Protein AF-A0AB35W4F9-F1 (afdb_monomer_lite)

Structure (mmCIF, N/CA/C/O backbone):
data_AF-A0AB35W4F9-F1
#
_entry.id   AF-A0AB35W4F9-F1
#
loop_
_atom_site.group_PDB
_atom_site.id
_atom_site.type_symbol
_atom_site.label_atom_id
_atom_site.label_alt_id
_atom_site.label_comp_id
_atom_site.label_asym_id
_atom_site.label_entity_id
_atom_site.label_seq_id
_atom_site.pdbx_PDB_ins_code
_atom_site.Cartn_x
_atom_site.Cartn_y
_atom_site.Cartn_z
_atom_site.occupancy
_atom_site.B_iso_or_equiv
_atom_site.auth_seq_id
_atom_site.auth_comp_id
_atom_site.auth_asym_id
_atom_site.auth_atom_id
_atom_site.pdbx_PDB_model_num
ATOM 1 N N . MET A 1 1 ? -4.584 10.702 5.490 1.00 84.44 1 MET A N 1
ATOM 2 C CA . MET A 1 1 ? -4.622 9.951 4.214 1.00 84.44 1 MET A CA 1
ATOM 3 C C . MET A 1 1 ? -5.531 10.688 3.238 1.00 84.44 1 MET A C 1
ATOM 5 O O . MET A 1 1 ? -6.587 11.131 3.671 1.00 84.44 1 MET A O 1
ATOM 9 N N . ASN A 1 2 ? -5.151 10.865 1.970 1.00 90.69 2 ASN A N 1
ATOM 10 C CA . ASN A 1 2 ? -6.027 11.503 0.972 1.00 90.69 2 ASN A CA 1
ATOM 11 C C . ASN A 1 2 ? -6.802 10.457 0.139 1.00 90.69 2 ASN A C 1
ATOM 13 O O . ASN A 1 2 ? -6.475 9.271 0.159 1.00 90.69 2 ASN A O 1
ATOM 17 N N . ASN A 1 3 ? -7.814 10.899 -0.617 1.00 92.44 3 ASN A N 1
ATOM 18 C CA . ASN A 1 3 ? -8.667 10.005 -1.415 1.00 92.44 3 ASN A CA 1
ATOM 19 C C . ASN A 1 3 ? -7.894 9.205 -2.473 1.00 92.44 3 ASN A C 1
ATOM 21 O O . ASN A 1 3 ? -8.232 8.053 -2.727 1.00 92.44 3 ASN A O 1
ATOM 25 N N . LYS A 1 4 ? -6.847 9.787 -3.071 1.00 94.31 4 LYS A N 1
ATOM 26 C CA . LYS A 1 4 ? -6.023 9.100 -4.074 1.00 94.31 4 LYS A CA 1
ATOM 27 C C . LYS A 1 4 ? -5.272 7.920 -3.451 1.00 94.31 4 LYS A C 1
ATOM 29 O O . LYS A 1 4 ? -5.313 6.823 -3.990 1.00 94.31 4 LYS A O 1
ATOM 34 N N . MET A 1 5 ? -4.659 8.125 -2.287 1.00 95.56 5 MET A N 1
ATOM 35 C CA . MET A 1 5 ? -3.968 7.069 -1.541 1.00 95.56 5 MET A CA 1
ATOM 36 C C . MET A 1 5 ? -4.928 5.948 -1.130 1.00 95.56 5 MET A C 1
ATOM 38 O O . MET A 1 5 ? -4.600 4.776 -1.278 1.00 95.56 5 MET A O 1
ATOM 42 N N . LEU A 1 6 ? -6.138 6.292 -0.673 1.00 95.94 6 LEU A N 1
ATOM 43 C CA . LEU A 1 6 ? -7.163 5.300 -0.326 1.00 95.94 6 LEU A CA 1
ATOM 44 C C . LEU A 1 6 ? -7.592 4.451 -1.532 1.00 95.94 6 LEU A C 1
ATOM 46 O O . LEU A 1 6 ? -7.819 3.252 -1.377 1.00 95.94 6 LEU A O 1
ATOM 50 N N . LEU A 1 7 ? -7.685 5.048 -2.725 1.00 96.81 7 LEU A N 1
ATOM 51 C CA . LEU A 1 7 ? -7.983 4.316 -3.959 1.00 96.81 7 LEU A CA 1
ATOM 52 C C . LEU A 1 7 ? -6.863 3.338 -4.320 1.00 96.81 7 LEU A C 1
ATOM 54 O O . LEU A 1 7 ? -7.150 2.169 -4.559 1.00 96.81 7 LEU A O 1
ATOM 58 N N . VAL A 1 8 ? -5.603 3.776 -4.269 1.00 97.25 8 VAL A N 1
ATOM 59 C CA . VAL A 1 8 ? -4.449 2.901 -4.539 1.00 97.25 8 VAL A CA 1
ATOM 60 C C . VAL A 1 8 ? -4.408 1.730 -3.556 1.00 97.25 8 VAL A C 1
ATOM 62 O O . VAL A 1 8 ? -4.287 0.579 -3.966 1.00 97.25 8 VAL A O 1
ATOM 65 N N . ILE A 1 9 ? -4.588 1.990 -2.257 1.00 97.00 9 ILE A N 1
ATOM 66 C CA . ILE A 1 9 ? -4.647 0.927 -1.243 1.00 97.00 9 ILE A CA 1
ATOM 67 C C . ILE A 1 9 ? -5.792 -0.042 -1.549 1.00 97.00 9 ILE A C 1
ATOM 69 O O . ILE A 1 9 ? -5.604 -1.254 -1.485 1.00 97.00 9 ILE A O 1
ATOM 73 N N . ARG A 1 10 ? -6.971 0.459 -1.931 1.00 97.44 10 ARG A N 1
ATOM 74 C CA . ARG A 1 10 ? -8.101 -0.396 -2.311 1.00 97.44 10 ARG A CA 1
ATOM 75 C C . ARG A 1 10 ? -7.751 -1.319 -3.477 1.00 97.44 10 ARG A C 1
ATOM 77 O O . ARG A 1 10 ? -8.070 -2.500 -3.394 1.00 97.44 10 ARG A O 1
ATOM 84 N N . GLU A 1 11 ? -7.110 -0.815 -4.525 1.00 97.25 11 GLU A N 1
ATOM 85 C CA . GLU A 1 11 ? -6.698 -1.608 -5.694 1.00 97.25 11 GLU A CA 1
ATOM 86 C C . GLU A 1 11 ? -5.681 -2.700 -5.317 1.00 97.25 11 GLU A C 1
ATOM 88 O O . GLU A 1 11 ? -5.800 -3.854 -5.746 1.00 97.25 11 GLU A O 1
ATOM 93 N N . ILE A 1 12 ? -4.728 -2.379 -4.439 1.00 97.31 12 ILE A N 1
ATOM 94 C CA . ILE A 1 12 ? -3.767 -3.353 -3.898 1.00 97.31 12 ILE A CA 1
ATOM 95 C C . ILE A 1 12 ? -4.502 -4.445 -3.118 1.00 97.31 12 ILE A C 1
ATOM 97 O O . ILE A 1 12 ? -4.279 -5.632 -3.345 1.00 97.31 12 ILE A O 1
ATOM 101 N N . LEU A 1 13 ? -5.433 -4.074 -2.239 1.00 96.81 13 LEU A N 1
ATOM 102 C CA . LEU A 1 13 ? -6.211 -5.048 -1.472 1.00 96.81 13 LEU A CA 1
ATOM 103 C C . LEU A 1 13 ? -7.109 -5.900 -2.375 1.00 96.81 13 LEU A C 1
ATOM 105 O O . LEU A 1 13 ? -7.204 -7.104 -2.171 1.00 96.81 13 LEU A O 1
ATOM 109 N N . GLN A 1 14 ? -7.714 -5.327 -3.415 1.00 96.50 14 GLN A N 1
ATOM 110 C CA . GLN A 1 14 ? -8.503 -6.092 -4.387 1.00 96.50 14 GLN A CA 1
ATOM 111 C C . GLN A 1 14 ? -7.669 -7.141 -5.124 1.00 96.50 14 GLN A C 1
ATOM 113 O O . GLN A 1 14 ? -8.172 -8.231 -5.385 1.00 96.50 14 GLN A O 1
ATOM 118 N N . SER A 1 15 ? -6.418 -6.820 -5.451 1.00 94.75 15 SER A N 1
ATOM 119 C CA . SER A 1 15 ? -5.535 -7.720 -6.196 1.00 94.75 15 SER A CA 1
ATOM 120 C C . SER A 1 15 ? -4.809 -8.741 -5.317 1.00 94.75 15 SER A C 1
ATOM 122 O O . SER A 1 15 ? -4.584 -9.862 -5.768 1.00 94.75 15 SER A O 1
ATOM 124 N N . ARG A 1 16 ? -4.455 -8.387 -4.074 1.00 93.00 16 ARG A N 1
ATOM 125 C CA . ARG A 1 16 ? -3.598 -9.216 -3.204 1.00 93.00 16 ARG A CA 1
ATOM 126 C C . ARG A 1 16 ? -4.298 -9.831 -2.001 1.00 93.00 16 ARG A C 1
ATOM 128 O O . ARG A 1 16 ? -3.900 -10.903 -1.562 1.00 93.00 16 ARG A O 1
ATOM 135 N N . SER A 1 17 ? -5.305 -9.169 -1.436 1.00 90.88 17 SER A N 1
ATOM 136 C CA . SER A 1 17 ? -5.972 -9.634 -0.214 1.00 90.88 17 SER A CA 1
ATOM 137 C C . SER A 1 17 ? -7.389 -9.075 -0.108 1.00 90.88 17 SER A C 1
ATOM 139 O O . SER A 1 17 ? -7.673 -8.135 0.639 1.00 90.88 17 SER A O 1
ATOM 141 N N . SER A 1 18 ? -8.317 -9.671 -0.861 1.00 89.19 18 SER A N 1
ATOM 142 C CA . SER A 1 18 ? -9.715 -9.225 -0.899 1.00 89.19 18 SER A CA 1
ATOM 143 C C . SER A 1 18 ? -10.402 -9.301 0.469 1.00 89.19 18 SER A C 1
ATOM 145 O O . SER A 1 18 ? -11.310 -8.520 0.746 1.00 89.19 18 SER A O 1
ATOM 147 N N . ASN A 1 19 ? -9.944 -10.196 1.350 1.00 90.44 19 ASN A N 1
ATOM 148 C CA . ASN A 1 19 ? -10.433 -10.315 2.728 1.00 90.44 19 ASN A CA 1
ATOM 149 C C . ASN A 1 19 ? -10.128 -9.058 3.564 1.00 90.44 19 ASN A C 1
ATOM 151 O O . ASN A 1 19 ? -10.884 -8.705 4.470 1.00 90.44 19 ASN A O 1
ATOM 155 N N . ASN A 1 20 ? -9.070 -8.328 3.207 1.00 93.12 20 ASN A N 1
ATOM 156 C CA . ASN A 1 20 ? -8.638 -7.118 3.896 1.00 93.12 20 ASN A CA 1
ATOM 157 C C . ASN A 1 20 ? -9.314 -5.847 3.355 1.00 93.12 20 ASN A C 1
ATOM 159 O O . ASN A 1 20 ? -9.045 -4.763 3.856 1.00 93.12 20 ASN A O 1
ATOM 163 N N . LEU A 1 21 ? -10.241 -5.938 2.391 1.00 94.50 21 LEU A N 1
ATOM 164 C CA . LEU A 1 21 ? -10.939 -4.774 1.815 1.00 94.50 21 LEU A CA 1
ATOM 165 C C . LEU A 1 21 ? -11.620 -3.863 2.849 1.00 94.50 21 LEU A C 1
ATOM 167 O O . LEU A 1 21 ? -11.742 -2.658 2.623 1.00 94.50 21 LEU A O 1
ATOM 171 N N . HIS A 1 22 ? -12.053 -4.423 3.980 1.00 94.50 22 HIS A N 1
ATOM 172 C CA . HIS A 1 22 ? -12.641 -3.663 5.081 1.00 94.50 22 HIS A CA 1
ATOM 173 C C . HIS A 1 22 ? -11.671 -2.613 5.660 1.00 94.50 22 HIS A C 1
ATOM 175 O O . HIS A 1 22 ? -12.119 -1.554 6.101 1.00 94.50 22 HIS A O 1
ATOM 181 N N . LEU A 1 23 ? -10.354 -2.841 5.564 1.00 95.50 23 LEU A N 1
ATOM 182 C CA . LEU A 1 23 ? -9.319 -1.929 6.051 1.00 95.50 23 LEU A CA 1
ATOM 183 C C . LEU A 1 23 ? -9.325 -0.577 5.336 1.00 95.50 23 LEU A C 1
ATOM 185 O O . LEU A 1 23 ? -8.927 0.414 5.935 1.00 95.50 23 LEU A O 1
ATOM 189 N N . VAL A 1 24 ? -9.836 -0.483 4.102 1.00 95.81 24 VAL A N 1
ATOM 190 C CA . VAL A 1 24 ? -9.993 0.815 3.415 1.00 95.81 24 VAL A CA 1
ATOM 191 C C . VAL A 1 24 ? -10.939 1.725 4.195 1.00 95.81 24 VAL A C 1
ATOM 193 O O . VAL A 1 24 ? -10.669 2.915 4.361 1.00 95.81 24 VAL A O 1
ATOM 196 N N . LYS A 1 25 ? -12.042 1.157 4.699 1.00 94.62 25 LYS A N 1
ATOM 197 C CA . LYS A 1 25 ? -13.011 1.894 5.509 1.00 94.62 25 LYS A CA 1
ATOM 198 C C . LYS A 1 25 ? -12.393 2.275 6.852 1.00 94.62 25 LYS A C 1
ATOM 200 O O . LYS A 1 25 ? -12.422 3.454 7.197 1.00 94.62 25 LYS A O 1
ATOM 205 N N . CYS A 1 26 ? -11.760 1.323 7.540 1.00 95.38 26 CYS A N 1
ATOM 206 C CA . CYS A 1 26 ? -11.090 1.585 8.815 1.00 95.38 26 CYS A CA 1
ATOM 207 C C . CYS A 1 26 ? -10.033 2.696 8.690 1.00 95.38 26 CYS A C 1
ATOM 209 O O . CYS A 1 26 ? -9.962 3.596 9.525 1.00 95.38 26 CYS A O 1
ATOM 211 N N . LEU A 1 27 ? -9.268 2.696 7.595 1.00 94.06 27 LEU A N 1
ATOM 212 C CA . LEU A 1 27 ? -8.248 3.702 7.316 1.00 94.06 27 LEU A CA 1
ATOM 213 C C . LEU A 1 27 ? -8.852 5.088 7.059 1.00 94.06 27 LEU A C 1
ATOM 215 O O . LEU A 1 27 ? -8.294 6.094 7.491 1.00 94.06 27 LEU A O 1
ATOM 219 N N . SER A 1 28 ? -9.998 5.150 6.373 1.00 94.00 28 SER A N 1
ATOM 220 C CA . SER A 1 28 ? -10.717 6.408 6.128 1.00 94.00 28 SER A CA 1
ATOM 221 C C . SER A 1 28 ? -11.345 7.001 7.393 1.00 94.00 28 SER A C 1
ATOM 223 O O . SER A 1 28 ? -11.440 8.219 7.516 1.00 94.00 28 SER A O 1
ATOM 225 N N . GLU A 1 29 ? -11.736 6.146 8.339 1.00 93.94 29 GLU A N 1
ATOM 226 C CA . GLU A 1 29 ? -12.357 6.530 9.612 1.00 93.94 29 GLU A CA 1
ATOM 227 C C . GLU A 1 29 ? -11.324 6.746 10.731 1.00 93.94 29 GLU A C 1
ATOM 229 O O . GLU A 1 29 ? -11.680 7.218 11.808 1.00 93.94 29 GLU A O 1
ATOM 234 N N . GLY A 1 30 ? -10.049 6.413 10.493 1.00 91.81 30 GLY A N 1
ATOM 235 C CA . GLY A 1 30 ? -8.993 6.473 11.506 1.00 91.81 30 GLY A CA 1
ATOM 236 C C . GLY A 1 30 ? -9.145 5.426 12.615 1.00 91.81 30 GLY A C 1
ATOM 237 O O . GLY A 1 30 ? -8.628 5.621 13.710 1.00 91.81 30 GLY A O 1
ATOM 238 N N . SER A 1 31 ? -9.863 4.332 12.351 1.00 95.19 31 SER A N 1
ATOM 239 C CA . SER A 1 31 ? -10.178 3.275 13.322 1.00 95.19 31 SER A CA 1
ATOM 240 C C . SER A 1 31 ? -9.268 2.046 13.221 1.00 95.19 31 SER A C 1
ATOM 242 O O . SER A 1 31 ? -9.451 1.093 13.977 1.00 95.19 31 SER A O 1
ATOM 244 N N . CYS A 1 32 ? -8.280 2.064 12.319 1.00 95.69 32 CYS A N 1
ATOM 245 C CA . CYS A 1 32 ? -7.273 1.010 12.219 1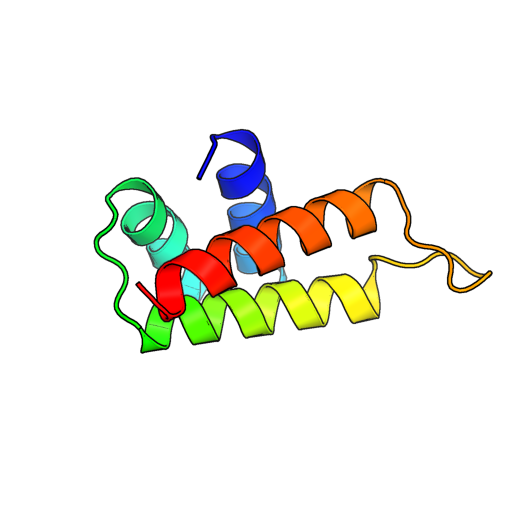.00 95.69 32 CYS A CA 1
ATOM 246 C C . CYS A 1 32 ? -6.457 0.882 13.513 1.00 95.69 32 CYS A C 1
ATOM 248 O O . CYS A 1 32 ? -5.971 1.857 14.089 1.00 95.69 32 CYS A O 1
ATOM 250 N N . THR A 1 33 ? -6.250 -0.357 13.928 1.00 95.44 33 THR A N 1
ATOM 251 C CA . THR A 1 33 ? -5.299 -0.758 14.956 1.00 95.44 33 THR A CA 1
ATOM 252 C C . THR A 1 33 ? -3.871 -0.744 14.414 1.00 95.44 33 THR A C 1
ATOM 254 O O . THR A 1 33 ? -3.629 -0.802 13.207 1.00 95.44 33 THR A O 1
ATOM 257 N N . LYS A 1 34 ? -2.885 -0.748 15.319 1.00 94.81 34 LYS A N 1
ATOM 258 C CA . LYS A 1 34 ? -1.463 -0.828 14.953 1.00 94.81 34 LYS A CA 1
ATOM 259 C C . LYS A 1 34 ? -1.137 -2.037 14.066 1.00 94.81 34 LYS A C 1
ATOM 261 O O . LYS A 1 34 ? -0.381 -1.898 13.109 1.00 94.81 34 LYS A O 1
ATOM 266 N N . ASN A 1 35 ? -1.719 -3.200 14.361 1.00 95.50 35 ASN A N 1
ATOM 267 C CA . ASN A 1 35 ? -1.493 -4.418 13.578 1.00 95.50 35 ASN A CA 1
ATOM 268 C C . ASN A 1 35 ? -2.077 -4.294 12.165 1.00 95.50 35 ASN A C 1
ATOM 270 O O . ASN A 1 35 ? -1.452 -4.728 11.206 1.00 95.50 35 ASN A O 1
ATOM 274 N N . GLU A 1 36 ? -3.240 -3.659 12.021 1.00 96.12 36 GLU A N 1
ATOM 275 C CA . GLU A 1 36 ? -3.846 -3.414 10.709 1.00 96.12 36 GLU A CA 1
ATOM 276 C C . GLU A 1 36 ? -3.034 -2.410 9.885 1.00 96.12 36 GLU A C 1
ATOM 278 O O . GLU A 1 36 ? -2.865 -2.600 8.683 1.00 96.12 36 GLU A O 1
ATOM 283 N N . TYR A 1 37 ? -2.466 -1.377 10.516 1.00 96.12 37 TYR A N 1
ATOM 284 C CA . TYR A 1 37 ? -1.533 -0.483 9.829 1.00 96.12 37 TYR A CA 1
ATOM 285 C C . TYR A 1 37 ? -0.270 -1.212 9.357 1.00 96.12 37 TYR A C 1
ATOM 287 O O . TYR A 1 37 ? 0.184 -0.978 8.239 1.00 96.12 37 TYR A O 1
ATOM 295 N N . GLN A 1 38 ? 0.288 -2.106 10.179 1.00 95.56 38 GLN A N 1
ATOM 296 C CA . GLN A 1 38 ? 1.441 -2.926 9.795 1.00 95.56 38 GLN A CA 1
ATOM 297 C C . GLN A 1 38 ? 1.106 -3.879 8.644 1.00 95.56 38 GLN A C 1
ATOM 299 O O . GLN A 1 38 ? 1.896 -4.008 7.713 1.00 95.56 38 GLN A O 1
ATOM 304 N N . GLU A 1 39 ? -0.075 -4.496 8.665 1.00 95.56 39 GLU A N 1
ATOM 305 C CA . GLU A 1 39 ? -0.559 -5.345 7.575 1.00 95.56 39 GLU A CA 1
ATOM 306 C C . GLU A 1 39 ? -0.690 -4.556 6.263 1.00 95.56 39 GLU A C 1
ATOM 308 O O . GLU A 1 39 ? -0.185 -4.983 5.225 1.00 95.56 39 GLU A O 1
ATOM 313 N N . LEU A 1 40 ? -1.296 -3.363 6.305 1.00 96.50 40 LEU A N 1
ATOM 314 C CA . LEU A 1 40 ? -1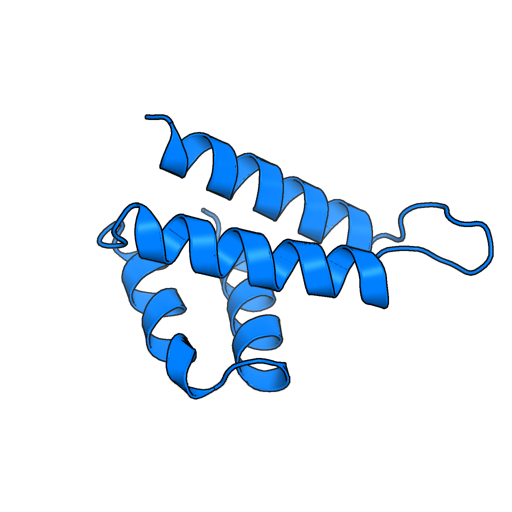.369 -2.468 5.146 1.00 96.50 40 LEU A CA 1
ATOM 315 C C . LEU A 1 40 ? 0.025 -2.090 4.637 1.00 96.50 40 LEU A C 1
ATOM 317 O O . LEU A 1 40 ? 0.266 -2.133 3.432 1.00 96.50 40 LEU A O 1
ATOM 321 N N . MET A 1 41 ? 0.948 -1.753 5.540 1.00 96.50 41 MET A N 1
ATOM 322 C CA . MET A 1 41 ? 2.322 -1.396 5.186 1.00 96.50 41 MET A CA 1
ATOM 323 C C . MET A 1 41 ? 3.036 -2.553 4.483 1.00 96.50 41 MET A C 1
ATOM 325 O O . MET A 1 41 ? 3.666 -2.335 3.452 1.00 96.50 41 MET A O 1
ATOM 329 N N . ASN A 1 42 ? 2.885 -3.782 4.982 1.00 96.44 42 ASN A N 1
ATOM 330 C CA . ASN A 1 42 ? 3.462 -4.971 4.357 1.00 96.44 42 ASN A CA 1
ATOM 331 C C . ASN A 1 42 ? 2.908 -5.194 2.945 1.00 96.44 42 ASN A C 1
ATOM 333 O O . ASN A 1 42 ? 3.672 -5.439 2.015 1.00 96.44 42 ASN A O 1
ATOM 337 N N . LEU A 1 43 ? 1.591 -5.069 2.758 1.00 97.25 43 LEU A N 1
ATOM 338 C CA . LEU A 1 43 ? 0.956 -5.259 1.450 1.00 97.25 43 LEU A CA 1
ATOM 339 C C . LEU A 1 43 ? 1.400 -4.205 0.429 1.00 97.25 43 LEU A C 1
ATOM 341 O O . LEU A 1 43 ? 1.654 -4.543 -0.728 1.00 97.25 43 LEU A O 1
ATOM 345 N N . VAL A 1 44 ? 1.530 -2.945 0.851 1.00 97.69 44 VAL A N 1
ATOM 346 C CA . VAL A 1 44 ? 2.027 -1.858 -0.008 1.00 97.69 44 VAL A CA 1
ATOM 347 C C . VAL A 1 44 ? 3.516 -2.040 -0.318 1.00 97.69 44 VAL A C 1
ATOM 349 O O . VAL A 1 44 ? 3.918 -1.842 -1.461 1.00 97.69 44 VAL A O 1
ATOM 352 N N . ALA A 1 45 ? 4.329 -2.468 0.651 1.00 97.44 45 ALA A N 1
ATOM 353 C CA . ALA A 1 45 ? 5.752 -2.739 0.439 1.00 97.44 45 ALA A CA 1
ATOM 354 C C . ALA A 1 45 ? 5.982 -3.878 -0.566 1.00 97.44 45 ALA A C 1
ATOM 356 O O . ALA A 1 45 ? 6.846 -3.769 -1.431 1.00 97.44 45 ALA A O 1
ATOM 357 N N . ILE A 1 46 ? 5.177 -4.942 -0.504 1.00 97.69 46 ILE A N 1
ATOM 358 C CA . ILE A 1 46 ? 5.226 -6.025 -1.495 1.00 97.69 46 ILE A CA 1
ATOM 359 C C . ILE A 1 46 ? 4.853 -5.497 -2.890 1.00 97.69 46 ILE A C 1
ATOM 361 O O . ILE A 1 46 ? 5.537 -5.807 -3.861 1.00 97.69 46 ILE A O 1
ATOM 365 N N . GLU A 1 47 ? 3.805 -4.674 -3.011 1.00 97.81 47 GLU A N 1
ATOM 366 C CA . GLU A 1 47 ? 3.442 -4.057 -4.298 1.00 97.81 47 GLU A CA 1
ATOM 367 C C . GLU A 1 47 ? 4.569 -3.175 -4.855 1.00 97.81 47 GLU A C 1
ATOM 369 O O . GLU A 1 47 ? 4.840 -3.224 -6.055 1.00 97.81 47 GLU A O 1
ATOM 374 N N . LEU A 1 48 ? 5.246 -2.411 -3.994 1.00 97.88 48 LEU A N 1
ATOM 375 C CA . LEU A 1 48 ? 6.389 -1.577 -4.370 1.00 97.88 48 LEU A CA 1
ATOM 376 C C . LEU A 1 48 ? 7.535 -2.428 -4.917 1.00 97.88 48 LEU A C 1
ATOM 378 O O . LEU A 1 48 ? 8.046 -2.125 -5.992 1.00 97.88 48 LEU A O 1
ATOM 382 N N . CYS A 1 49 ? 7.893 -3.517 -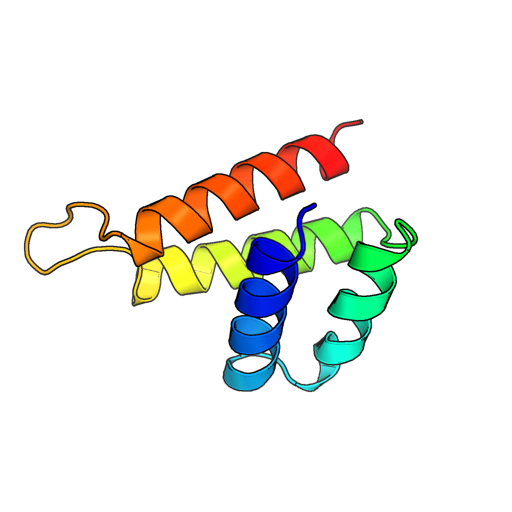4.236 1.00 96.75 49 CYS A N 1
ATOM 383 C CA . CYS A 1 49 ? 8.920 -4.440 -4.718 1.00 96.75 49 CYS A CA 1
ATOM 384 C C . CYS A 1 49 ? 8.555 -5.070 -6.069 1.00 96.75 49 CYS A C 1
ATOM 386 O O . CYS A 1 49 ? 9.416 -5.200 -6.933 1.00 96.75 49 CYS A O 1
ATOM 388 N N . ASP A 1 50 ? 7.290 -5.448 -6.257 1.00 96.56 50 ASP A N 1
ATOM 389 C CA . ASP A 1 50 ? 6.858 -6.182 -7.448 1.00 96.56 50 ASP A CA 1
ATOM 390 C C . ASP A 1 50 ? 6.640 -5.282 -8.675 1.00 96.56 50 ASP A C 1
ATOM 392 O O . ASP A 1 50 ? 6.810 -5.738 -9.805 1.00 96.56 50 ASP A O 1
ATOM 396 N N . LYS A 1 51 ? 6.176 -4.040 -8.478 1.00 96.81 51 LYS A N 1
ATOM 397 C CA . LYS A 1 51 ?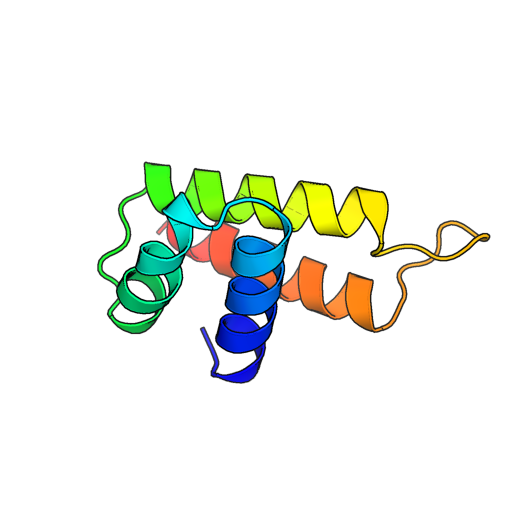 5.684 -3.175 -9.572 1.00 96.81 51 LYS A CA 1
ATOM 398 C C . LYS A 1 51 ? 6.104 -1.713 -9.476 1.00 96.81 51 LYS A C 1
ATOM 400 O O . LYS A 1 51 ? 5.726 -0.910 -10.328 1.00 96.81 51 LYS A O 1
ATOM 405 N N . GLY A 1 52 ? 6.807 -1.331 -8.418 1.00 97.31 52 GLY A N 1
ATOM 406 C CA . GLY A 1 52 ? 7.165 0.060 -8.182 1.00 97.31 52 GLY A CA 1
ATOM 407 C C . GLY A 1 52 ? 8.396 0.519 -8.955 1.00 97.31 52 GLY A C 1
ATOM 408 O O . GLY A 1 52 ? 8.529 1.720 -9.180 1.00 97.31 52 GLY A O 1
ATOM 409 N N . PHE A 1 53 ? 9.233 -0.405 -9.423 1.00 97.50 53 PHE A N 1
ATOM 410 C CA . PHE A 1 53 ? 10.484 -0.109 -10.121 1.00 97.50 53 PHE A CA 1
ATOM 411 C C . PHE A 1 53 ? 10.420 -0.515 -11.594 1.00 97.50 53 PHE A C 1
ATOM 413 O O . PHE A 1 53 ? 9.720 -1.463 -11.952 1.00 97.50 53 PHE A O 1
ATOM 420 N N . ASP A 1 54 ? 11.126 0.222 -12.446 1.00 95.25 54 ASP A N 1
ATOM 421 C CA . ASP A 1 54 ? 11.310 -0.142 -13.850 1.00 95.25 54 ASP A CA 1
ATOM 422 C C . ASP A 1 54 ? 12.500 -1.100 -14.052 1.00 95.25 54 ASP A C 1
ATOM 424 O O . ASP A 1 54 ? 13.180 -1.501 -13.104 1.00 95.25 54 ASP A O 1
ATOM 428 N N . ASP A 1 55 ? 12.777 -1.456 -15.309 1.00 94.88 55 ASP A N 1
ATOM 429 C CA . ASP A 1 55 ? 13.872 -2.365 -15.678 1.00 94.88 55 ASP A CA 1
ATOM 430 C C . ASP A 1 55 ? 15.270 -1.828 -15.304 1.00 94.88 55 ASP A C 1
ATOM 432 O O . ASP A 1 55 ? 16.251 -2.574 -15.320 1.00 94.88 55 ASP A O 1
ATOM 436 N N . THR A 1 56 ? 15.381 -0.540 -14.961 1.00 96.12 56 THR A N 1
ATOM 437 C CA . THR A 1 56 ? 16.617 0.102 -14.494 1.00 96.12 56 THR A CA 1
ATOM 438 C C . THR A 1 56 ? 16.716 0.181 -12.972 1.00 96.12 56 THR A C 1
ATOM 440 O O . THR A 1 56 ? 17.703 0.696 -12.456 1.00 96.12 56 THR A O 1
ATOM 443 N N . SER A 1 57 ? 15.753 -0.406 -12.249 1.00 92.19 57 SER A N 1
ATOM 444 C CA . SER A 1 57 ? 15.614 -0.309 -10.787 1.00 92.19 57 SER A CA 1
ATOM 445 C C . SER A 1 57 ? 15.325 1.108 -10.282 1.00 92.19 57 SER A C 1
ATOM 447 O O . SER A 1 57 ? 15.472 1.375 -9.090 1.00 92.19 57 SER A O 1
ATOM 449 N N . GLU A 1 58 ? 14.877 2.004 -11.161 1.00 96.12 58 GLU A N 1
ATOM 450 C CA . GLU A 1 58 ? 14.436 3.343 -10.781 1.00 96.12 58 GLU A CA 1
ATOM 451 C C . GLU A 1 58 ? 12.943 3.322 -10.414 1.00 96.12 58 GLU A C 1
ATOM 453 O O . GLU A 1 58 ? 12.157 2.576 -11.013 1.00 96.12 58 GLU A O 1
ATOM 458 N N . PRO A 1 59 ? 12.510 4.118 -9.419 1.00 95.56 59 PRO A N 1
ATOM 459 C CA . PRO A 1 59 ? 11.113 4.175 -9.027 1.00 95.56 59 PRO A CA 1
ATOM 460 C C . PRO A 1 59 ? 10.265 4.805 -10.137 1.00 95.56 59 PRO A C 1
ATOM 462 O O . PRO A 1 59 ? 10.464 5.944 -10.565 1.00 95.56 59 PRO A O 1
ATOM 465 N N . THR A 1 60 ? 9.244 4.073 -10.570 1.00 98.06 60 THR A N 1
ATOM 466 C CA . THR A 1 60 ? 8.230 4.574 -11.502 1.00 98.06 60 THR A CA 1
ATOM 467 C C . THR A 1 60 ? 7.343 5.623 -10.831 1.00 98.06 60 THR A C 1
ATOM 469 O O . THR A 1 60 ? 7.298 5.756 -9.607 1.00 98.06 60 THR A O 1
ATOM 472 N N . SER A 1 61 ? 6.517 6.327 -11.614 1.00 96.81 61 SER A N 1
ATOM 473 C CA . SER A 1 61 ? 5.483 7.201 -11.039 1.00 96.81 61 SER A CA 1
ATOM 474 C C . SER A 1 61 ? 4.522 6.460 -10.102 1.00 96.81 61 SER A C 1
ATOM 476 O O . SER A 1 61 ? 4.003 7.071 -9.174 1.00 96.81 61 SER A O 1
ATOM 478 N N . TYR A 1 62 ?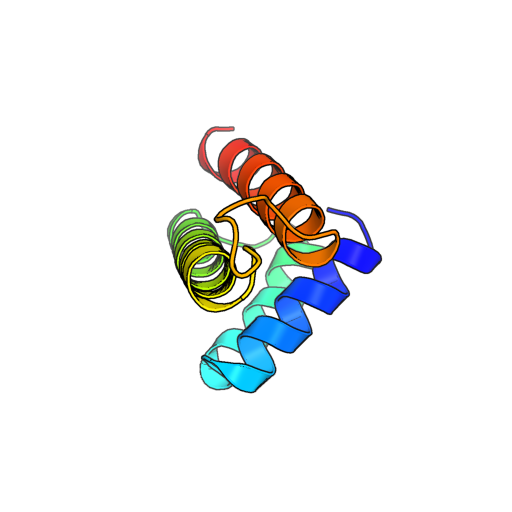 4.286 5.163 -10.328 1.00 97.19 62 TYR A N 1
ATOM 479 C CA . TYR A 1 62 ? 3.506 4.339 -9.408 1.00 97.19 62 TYR A CA 1
ATOM 480 C C . TYR A 1 62 ? 4.301 4.026 -8.136 1.00 97.19 62 TYR A C 1
ATOM 482 O O . TYR A 1 62 ? 3.783 4.234 -7.042 1.00 97.19 62 TYR A O 1
ATOM 490 N N . GLY A 1 63 ? 5.575 3.643 -8.267 1.00 98.00 63 GLY A N 1
ATOM 491 C CA . GLY A 1 63 ? 6.487 3.417 -7.140 1.00 98.00 63 GLY A CA 1
ATOM 492 C C . GLY A 1 63 ? 6.577 4.612 -6.192 1.00 98.00 63 GLY A C 1
ATOM 493 O O . GLY A 1 63 ? 6.368 4.455 -4.993 1.00 98.00 63 GLY A O 1
ATOM 494 N N . LEU A 1 64 ? 6.738 5.824 -6.730 1.00 97.69 64 LEU A N 1
ATOM 495 C CA . LEU A 1 64 ? 6.755 7.060 -5.935 1.00 97.69 64 LEU A CA 1
ATOM 496 C C . LEU A 1 64 ? 5.446 7.305 -5.167 1.00 97.69 64 LEU A C 1
ATOM 498 O O . LEU A 1 64 ? 5.442 7.937 -4.113 1.00 97.69 64 LEU A O 1
ATOM 502 N N . GLU A 1 65 ? 4.304 6.855 -5.689 1.00 97.56 65 GLU A N 1
ATOM 503 C CA . GLU A 1 65 ? 3.033 6.952 -4.965 1.00 97.56 65 GLU A CA 1
ATOM 504 C C . GLU A 1 65 ? 2.935 5.901 -3.854 1.00 97.56 65 GLU A C 1
ATOM 506 O O . GLU A 1 65 ? 2.408 6.209 -2.785 1.00 97.56 65 GLU A O 1
ATOM 511 N N . LEU A 1 66 ? 3.478 4.700 -4.067 1.00 98.00 66 LEU A N 1
ATOM 512 C CA . LEU A 1 66 ? 3.558 3.658 -3.041 1.00 98.00 66 LEU A CA 1
ATOM 513 C C . LEU A 1 66 ? 4.487 4.067 -1.894 1.00 98.00 66 LEU A C 1
ATOM 515 O O . LEU A 1 66 ? 4.110 3.903 -0.736 1.00 98.00 66 LEU A O 1
ATOM 519 N N . GLU A 1 67 ? 5.636 4.678 -2.185 1.00 97.38 67 GLU A N 1
ATOM 520 C CA . GLU A 1 67 ? 6.545 5.220 -1.164 1.00 97.38 67 GLU A CA 1
ATOM 521 C C . GLU A 1 67 ? 5.847 6.258 -0.278 1.00 97.38 67 GLU A C 1
ATOM 523 O O . GLU A 1 67 ? 5.858 6.141 0.946 1.00 97.38 67 GLU A O 1
ATOM 528 N N . LYS A 1 68 ? 5.121 7.212 -0.878 1.00 97.19 68 LYS A N 1
ATOM 529 C CA . LYS A 1 68 ? 4.333 8.199 -0.115 1.00 97.19 68 LYS A CA 1
ATOM 530 C C . LYS A 1 68 ? 3.286 7.545 0.785 1.00 97.19 68 LYS A C 1
ATOM 532 O O . LYS A 1 68 ? 2.983 8.063 1.861 1.00 97.19 68 LYS A O 1
ATOM 537 N N . ILE A 1 69 ? 2.682 6.443 0.338 1.00 97.75 69 ILE A N 1
ATOM 538 C CA . ILE A 1 69 ? 1.722 5.685 1.147 1.00 97.75 69 ILE A CA 1
ATOM 539 C C . ILE A 1 69 ? 2.439 5.006 2.317 1.00 97.75 69 ILE A C 1
ATOM 541 O O . ILE A 1 69 ? 1.940 5.077 3.440 1.00 97.75 69 ILE A O 1
ATOM 545 N N . ILE A 1 70 ? 3.602 4.395 2.081 1.00 97.31 70 ILE A N 1
ATOM 546 C CA . ILE A 1 70 ? 4.422 3.772 3.128 1.00 97.31 70 ILE A CA 1
ATOM 547 C C . ILE A 1 70 ? 4.814 4.806 4.183 1.00 97.31 70 ILE A C 1
ATOM 549 O O . ILE A 1 70 ? 4.582 4.563 5.366 1.00 97.31 70 ILE A O 1
ATOM 553 N N . ASP A 1 71 ? 5.304 5.978 3.780 1.00 96.19 71 ASP A N 1
ATOM 554 C CA . ASP A 1 71 ? 5.654 7.063 4.705 1.00 96.19 71 ASP A CA 1
ATOM 555 C C . ASP A 1 71 ? 4.457 7.479 5.567 1.00 96.19 71 ASP A C 1
ATOM 557 O O . ASP A 1 71 ? 4.562 7.636 6.788 1.00 96.19 71 ASP A O 1
ATOM 561 N N . GLN A 1 72 ? 3.284 7.609 4.943 1.00 95.25 72 GLN A N 1
ATOM 562 C CA . GLN A 1 72 ? 2.063 7.994 5.637 1.00 95.25 72 GLN A CA 1
ATOM 563 C C . GLN A 1 72 ? 1.579 6.919 6.618 1.00 95.25 72 GLN A C 1
ATOM 565 O O . GLN A 1 72 ? 1.104 7.269 7.701 1.00 95.25 72 GLN A O 1
ATOM 570 N N . LEU A 1 73 ? 1.674 5.637 6.260 1.00 95.62 73 LEU A N 1
ATOM 571 C CA . LEU A 1 73 ? 1.339 4.518 7.146 1.00 95.62 73 LEU A CA 1
ATOM 572 C C . LEU A 1 73 ? 2.333 4.422 8.302 1.00 95.62 73 LEU A C 1
ATOM 574 O O . LEU A 1 73 ? 1.919 4.280 9.449 1.00 95.62 73 LEU A O 1
ATOM 578 N N . ASN A 1 74 ? 3.627 4.575 8.025 1.00 94.31 74 ASN A N 1
ATOM 579 C CA . ASN A 1 74 ? 4.670 4.556 9.042 1.00 94.31 74 ASN A CA 1
ATOM 580 C C . ASN A 1 74 ? 4.450 5.672 10.073 1.00 94.31 74 ASN A C 1
ATOM 582 O O . ASN A 1 74 ? 4.514 5.424 11.274 1.00 94.31 74 ASN A O 1
ATOM 586 N N . HIS A 1 75 ? 4.079 6.876 9.628 1.00 93.12 75 HIS A N 1
ATOM 587 C CA . HIS A 1 75 ? 3.714 7.958 10.541 1.00 93.12 75 HIS A CA 1
ATOM 588 C C . HIS A 1 75 ? 2.547 7.584 11.470 1.00 93.12 75 HIS A C 1
ATOM 590 O O . HIS A 1 75 ? 2.595 7.897 12.652 1.00 93.12 75 HIS A O 1
ATOM 596 N N . LEU A 1 76 ? 1.531 6.874 10.967 1.00 91.31 76 LEU A N 1
ATOM 597 C CA 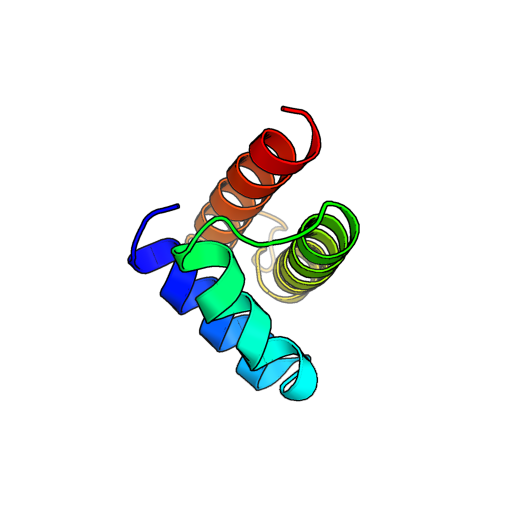. LEU A 1 76 ? 0.359 6.454 11.750 1.00 91.31 76 LEU A CA 1
ATOM 598 C C . LEU A 1 76 ? 0.652 5.301 12.726 1.00 91.31 76 LEU A C 1
ATOM 600 O O . LEU A 1 76 ? -0.054 5.149 13.716 1.00 91.31 76 LEU A O 1
ATOM 604 N N . ILE A 1 77 ? 1.682 4.489 12.470 1.00 90.62 77 ILE A N 1
ATOM 605 C CA . ILE A 1 77 ? 2.088 3.372 13.346 1.00 90.62 77 ILE A CA 1
ATOM 606 C C . ILE A 1 77 ? 2.809 3.862 14.611 1.00 90.62 77 ILE A C 1
ATOM 608 O O . ILE A 1 77 ? 2.769 3.178 15.642 1.00 90.62 77 ILE A O 1
ATOM 612 N N . TRP A 1 78 ? 3.509 4.996 14.513 1.00 84.75 78 TRP A N 1
ATOM 613 C CA . TRP A 1 78 ? 4.422 5.507 15.545 1.00 84.75 78 TRP A CA 1
ATOM 614 C C . TRP A 1 78 ? 3.973 6.819 16.206 1.00 84.75 78 TRP A C 1
ATOM 616 O O . TRP A 1 78 ? 4.742 7.385 16.984 1.00 84.75 78 TRP A O 1
ATOM 626 N N . GLN A 1 79 ? 2.760 7.290 15.911 1.00 72.69 79 GLN A N 1
ATOM 627 C CA . GLN A 1 79 ? 2.053 8.284 16.727 1.00 72.69 79 GLN A CA 1
ATOM 628 C C . GLN A 1 79 ? 1.444 7.635 17.973 1.00 72.69 79 GLN A C 1
ATOM 630 O O . GLN A 1 79 ? 1.423 8.321 19.018 1.00 72.69 79 GLN A O 1
#

Radius of gyration: 12.1 Å; chains: 1; bounding box: 30×22×32 Å

Foldseek 3Di:
DDPVLLVLLLVLCVVPPVVLNVVSVCVVVVNDDLVNLVVSLVSLVVCLVVPQADPVRHGDPVNVSSVVSNVVSVVSNPD

pLDDT: mean 94.97, std 3.67, range [72.69, 98.06]

Sequence (79 aa):
MNNKMLLVIREILQSRSSNNLHLVKCLSEGSCTKNEYQELMNLVAIELCDKGFDDTSEPTSYGLELEKIIDQLNHLIWQ

Secondary structure (DSSP, 8-state):
--HHHHHHHHHHHHHH-GGGGHHHHHHHHT---HHHHHHHHHHHHHHHHHHSB-TTSPBPHHHHHHHHHHHHHHHHH--